Protein AF-W1WH49-F1 (afdb_monomer_lite)

Sequence (85 aa):
YWISLIWLLLKEDSDGKDFLGDFNHDSLQVFHSKGEACLANTVPGDHFQFLRQGYFVTDKDSTQTIIVMNRIVGLRDSWAKAQKK

pLDDT: mean 75.49, std 16.45, range [36.25, 93.12]

Secondary structure (DSSP, 8-state):
-EEEEE--SB-TT--SS-TTTTB-TTSEEEEE----GGGGG--TT-EEEETTTEEEEE-TT--SS--EEEEEEE---SSTTTS--

Structure (mmCIF, N/CA/C/O backbone):
data_AF-W1WH49-F1
#
_entry.id   AF-W1WH49-F1
#
loop_
_atom_site.group_PDB
_atom_site.id
_atom_site.type_symbol
_atom_site.label_atom_id
_atom_site.label_alt_id
_atom_site.label_comp_id
_atom_site.label_asym_id
_atom_site.label_entity_id
_atom_site.label_seq_id
_atom_site.pdbx_PDB_ins_code
_atom_site.Cartn_x
_atom_site.Cartn_y
_atom_site.Cartn_z
_atom_site.occupancy
_atom_site.B_iso_or_equiv
_atom_site.auth_seq_id
_atom_site.auth_comp_id
_atom_site.auth_asym_id
_atom_site.auth_atom_id
_atom_site.pdbx_PDB_model_num
ATOM 1 N N . TYR A 1 1 ? -1.119 -0.544 11.766 1.00 36.25 1 TYR 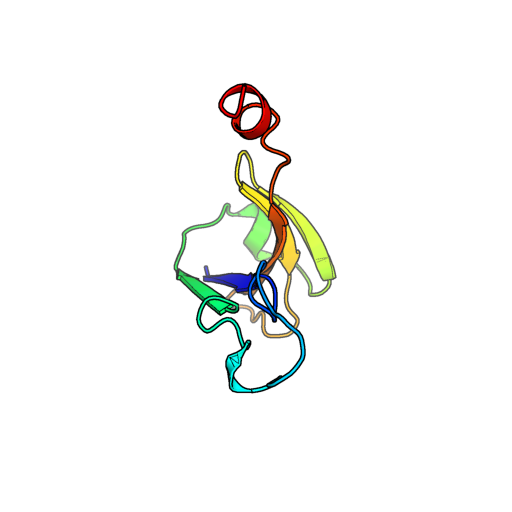A N 1
ATOM 2 C CA . TYR A 1 1 ? -1.172 0.342 10.591 1.00 36.25 1 TYR A CA 1
ATOM 3 C C . TYR A 1 1 ? -0.062 -0.122 9.653 1.00 36.25 1 TYR A C 1
ATOM 5 O O . TYR A 1 1 ? 1.069 -0.252 10.112 1.00 36.25 1 TYR A O 1
ATOM 13 N N . TRP A 1 2 ? -0.391 -0.548 8.431 1.00 36.28 2 TRP A N 1
ATOM 14 C CA . TRP A 1 2 ? 0.506 -1.337 7.575 1.00 36.28 2 TRP A CA 1
ATOM 15 C C . TRP A 1 2 ? 0.448 -0.794 6.142 1.00 36.28 2 TRP A C 1
ATOM 17 O O . TRP A 1 2 ? -0.625 -0.503 5.620 1.00 36.28 2 TRP A O 1
ATOM 27 N N . ILE A 1 3 ? 1.603 -0.584 5.518 1.00 41.19 3 ILE A N 1
ATOM 28 C CA . ILE A 1 3 ? 1.717 -0.019 4.170 1.00 41.19 3 ILE A CA 1
ATOM 29 C C . ILE A 1 3 ? 2.471 -1.044 3.317 1.00 41.19 3 ILE A C 1
ATOM 31 O O . ILE A 1 3 ? 3.601 -1.412 3.626 1.00 41.19 3 ILE A O 1
ATOM 35 N N . SER A 1 4 ? 1.840 -1.519 2.252 1.00 41.78 4 SER A N 1
ATOM 36 C CA . SER A 1 4 ? 2.410 -2.422 1.258 1.00 41.78 4 SER A CA 1
ATOM 37 C C . SER A 1 4 ? 2.838 -1.631 0.015 1.00 41.78 4 SER A C 1
ATOM 39 O O . SER A 1 4 ? 2.138 -0.749 -0.486 1.00 41.78 4 SER A O 1
ATOM 41 N N . LEU A 1 5 ? 4.040 -1.897 -0.479 1.00 47.28 5 LEU A N 1
ATOM 42 C CA . LEU A 1 5 ? 4.667 -1.178 -1.579 1.00 47.28 5 LEU A CA 1
ATOM 43 C C . LEU A 1 5 ? 4.915 -2.169 -2.714 1.00 47.28 5 LEU A C 1
ATOM 45 O O . LEU A 1 5 ? 5.765 -3.040 -2.578 1.00 47.28 5 LEU A O 1
ATOM 49 N N . ILE A 1 6 ? 4.221 -2.031 -3.843 1.00 46.41 6 ILE A N 1
ATOM 50 C CA . ILE A 1 6 ? 4.580 -2.762 -5.065 1.00 46.41 6 ILE A CA 1
ATOM 51 C C . ILE A 1 6 ? 5.418 -1.832 -5.958 1.00 46.41 6 ILE A C 1
ATOM 53 O O . ILE A 1 6 ? 5.083 -0.662 -6.175 1.00 46.41 6 ILE A O 1
ATOM 57 N N . TRP A 1 7 ? 6.560 -2.338 -6.408 1.00 54.62 7 TRP A N 1
ATOM 58 C CA . TRP A 1 7 ? 7.479 -1.769 -7.394 1.00 54.62 7 TRP A CA 1
ATOM 59 C C . TRP A 1 7 ? 7.524 -2.691 -8.627 1.00 54.62 7 TRP A C 1
ATOM 61 O O . TRP A 1 7 ? 7.093 -3.837 -8.557 1.00 54.62 7 TRP A O 1
ATOM 71 N N . LEU A 1 8 ? 7.995 -2.175 -9.771 1.00 60.22 8 LEU A N 1
ATOM 72 C CA . LEU A 1 8 ? 8.019 -2.849 -11.082 1.00 60.22 8 LEU A CA 1
ATOM 73 C C . LEU A 1 8 ? 8.341 -4.355 -11.005 1.00 60.22 8 LEU A C 1
ATOM 75 O O . LEU A 1 8 ? 9.305 -4.740 -10.352 1.00 60.22 8 LEU A O 1
ATOM 79 N N . LEU A 1 9 ? 7.572 -5.176 -11.732 1.00 64.12 9 LEU A N 1
ATOM 80 C CA . LEU A 1 9 ? 7.720 -6.641 -11.783 1.00 64.12 9 LEU A CA 1
ATOM 81 C C . LEU A 1 9 ? 9.025 -7.096 -12.467 1.00 64.12 9 LEU A C 1
ATOM 83 O O . LEU A 1 9 ? 9.550 -8.165 -12.168 1.00 64.12 9 LEU A O 1
ATOM 87 N N . LEU A 1 10 ? 9.544 -6.279 -13.384 1.00 61.78 10 LEU A N 1
ATOM 88 C CA . LEU A 1 10 ? 10.761 -6.544 -14.149 1.00 61.78 10 LEU A CA 1
ATOM 89 C C . LEU A 1 10 ? 11.805 -5.469 -13.850 1.00 61.78 10 LEU A C 1
ATOM 91 O O . LEU A 1 10 ? 11.460 -4.311 -13.598 1.00 61.78 10 LEU A O 1
ATOM 95 N N . LYS A 1 11 ? 13.080 -5.858 -13.885 1.00 66.44 11 LYS A N 1
ATOM 96 C CA . LYS A 1 11 ? 14.210 -4.923 -13.798 1.00 66.44 11 LYS A CA 1
ATOM 97 C C . LYS A 1 11 ? 14.188 -3.955 -14.990 1.00 66.44 11 LYS A C 1
ATOM 99 O O . LYS A 1 11 ? 13.805 -4.345 -16.091 1.00 66.44 11 LYS A O 1
ATOM 104 N N . GLU A 1 12 ? 14.624 -2.709 -14.782 1.00 64.62 12 GLU A N 1
ATOM 105 C CA . GLU A 1 12 ? 14.655 -1.678 -15.841 1.00 64.62 12 GLU A CA 1
ATOM 106 C C . GLU A 1 12 ? 15.543 -2.072 -17.041 1.00 64.62 12 GLU A C 1
ATOM 108 O O . GLU A 1 12 ? 15.262 -1.647 -18.158 1.00 64.62 12 GLU A O 1
ATOM 113 N N . ASP A 1 13 ? 16.536 -2.945 -16.828 1.00 65.56 13 ASP A N 1
ATOM 114 C CA . ASP A 1 13 ? 17.483 -3.428 -17.845 1.00 65.56 13 ASP A CA 1
ATOM 115 C C . ASP A 1 13 ? 17.180 -4.863 -18.343 1.00 65.56 13 ASP A C 1
ATOM 117 O O . ASP A 1 13 ? 18.084 -5.584 -18.767 1.00 65.56 13 ASP A O 1
ATOM 121 N N . SER A 1 14 ? 15.925 -5.321 -18.255 1.00 64.00 14 SER A N 1
ATOM 122 C CA . SER A 1 14 ? 15.522 -6.648 -18.752 1.00 64.00 14 SER A CA 1
ATOM 123 C C . SER A 1 14 ? 15.701 -6.747 -20.274 1.00 64.00 14 SER A C 1
ATOM 125 O O . SER A 1 14 ? 15.131 -5.960 -21.029 1.00 64.00 14 SER A O 1
ATOM 127 N N . ASP A 1 15 ? 16.462 -7.747 -20.732 1.00 65.88 15 ASP A N 1
ATOM 128 C CA . ASP A 1 15 ? 16.685 -8.039 -22.162 1.00 65.88 15 ASP A CA 1
ATOM 129 C C . ASP A 1 15 ? 15.615 -9.011 -22.717 1.00 65.88 15 ASP A C 1
ATOM 131 O O . ASP A 1 15 ? 15.683 -9.458 -23.862 1.00 65.88 15 ASP A O 1
ATOM 135 N N . GLY A 1 16 ? 14.621 -9.387 -21.896 1.00 64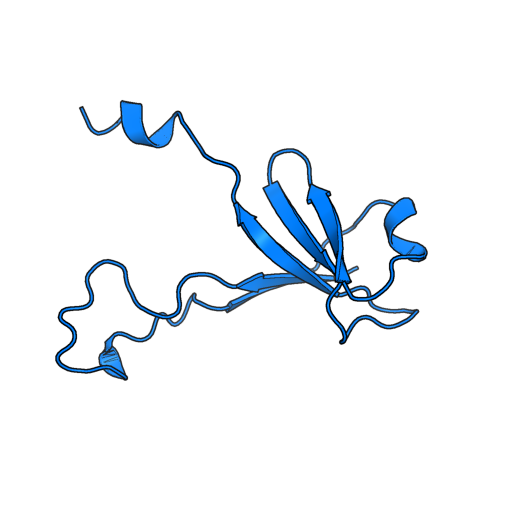.38 16 GLY A N 1
ATOM 136 C CA . GLY A 1 16 ? 13.436 -10.166 -22.284 1.00 64.38 16 GLY A CA 1
ATOM 137 C C . GLY A 1 16 ? 13.698 -11.627 -22.669 1.00 64.38 16 GLY A C 1
ATOM 138 O O . GLY A 1 16 ? 12.769 -12.340 -23.047 1.00 64.38 16 GLY A O 1
ATOM 139 N N . LYS A 1 17 ? 14.952 -12.084 -22.585 1.00 67.38 17 LYS A N 1
ATOM 140 C CA . LYS A 1 17 ? 15.378 -13.443 -22.961 1.00 67.38 17 LYS A CA 1
ATOM 141 C C . LYS A 1 17 ? 15.086 -14.482 -21.882 1.00 67.38 17 LYS A C 1
ATOM 143 O O . LYS A 1 17 ? 14.821 -15.631 -22.220 1.00 67.38 17 LYS A O 1
ATOM 148 N N . ASP A 1 18 ? 15.117 -14.080 -20.612 1.00 72.88 18 ASP A N 1
ATOM 149 C CA . ASP A 1 18 ? 14.779 -14.930 -19.472 1.00 72.88 18 ASP A CA 1
ATOM 150 C C . ASP A 1 18 ? 13.846 -14.183 -18.513 1.00 72.88 18 ASP A C 1
ATOM 152 O O . ASP A 1 18 ? 14.267 -13.417 -17.648 1.00 72.88 18 ASP A O 1
ATOM 156 N N . PHE A 1 19 ? 12.546 -14.422 -18.682 1.00 67.00 19 PHE A N 1
ATOM 157 C CA . PHE A 1 19 ? 11.497 -13.792 -17.884 1.00 67.00 19 PHE A CA 1
ATOM 158 C C . PHE A 1 19 ? 11.619 -14.096 -16.382 1.00 67.00 19 PHE A C 1
ATOM 160 O O . PHE A 1 19 ? 11.281 -13.247 -15.559 1.00 67.00 19 PHE A O 1
ATOM 167 N N . LEU A 1 20 ? 12.099 -15.291 -16.009 1.00 70.19 20 LEU A N 1
ATOM 168 C CA . LEU A 1 20 ? 12.283 -15.644 -14.600 1.00 70.19 20 LEU A CA 1
ATOM 169 C C . LEU A 1 20 ? 13.565 -15.027 -14.022 1.00 70.19 20 LEU A C 1
ATOM 171 O O . LEU A 1 20 ? 13.563 -14.632 -12.858 1.00 70.19 20 LEU A O 1
ATOM 175 N N . GLY A 1 21 ? 14.633 -14.903 -14.817 1.00 69.75 21 GLY A N 1
ATOM 176 C CA . GLY A 1 21 ? 15.882 -14.246 -14.402 1.00 69.75 21 GLY A CA 1
ATOM 177 C C . GLY A 1 21 ? 15.772 -12.719 -14.258 1.00 69.75 21 GLY A C 1
ATOM 178 O O . GLY A 1 21 ? 16.421 -12.103 -13.399 1.00 69.75 21 GLY A O 1
ATOM 179 N N . ASP A 1 22 ? 14.893 -12.109 -15.051 1.00 73.81 22 ASP A N 1
ATOM 180 C CA . ASP A 1 22 ? 14.657 -10.663 -15.068 1.00 73.81 22 ASP A CA 1
ATOM 181 C C . ASP A 1 22 ? 13.637 -10.190 -14.020 1.00 73.81 22 ASP A C 1
ATOM 183 O O . ASP A 1 22 ? 13.365 -8.987 -13.907 1.00 73.81 22 ASP A O 1
ATOM 187 N N . PHE A 1 23 ? 13.113 -11.116 -13.209 1.00 76.81 23 PHE A N 1
ATOM 188 C CA . PHE A 1 23 ? 12.198 -10.796 -12.124 1.00 76.81 23 PHE A CA 1
ATOM 189 C C . PHE A 1 23 ? 12.857 -9.854 -11.113 1.00 76.81 23 PHE A C 1
ATOM 191 O O . PHE A 1 23 ? 13.999 -10.042 -10.670 1.00 76.81 23 PHE A O 1
ATOM 198 N N . ASN A 1 24 ? 12.122 -8.813 -10.739 1.00 79.06 24 ASN A N 1
ATOM 199 C CA . ASN A 1 24 ? 12.567 -7.889 -9.717 1.00 79.06 24 ASN A CA 1
ATOM 200 C C . ASN A 1 24 ? 12.229 -8.450 -8.332 1.00 79.06 24 ASN A C 1
ATOM 202 O O . ASN A 1 24 ? 11.081 -8.422 -7.904 1.00 79.06 24 ASN A O 1
ATOM 206 N N . HIS A 1 25 ? 13.235 -8.924 -7.600 1.00 77.19 25 HIS A N 1
ATOM 207 C CA . HIS A 1 25 ? 13.042 -9.402 -6.228 1.00 77.19 25 HIS A CA 1
ATOM 208 C C . HIS A 1 25 ? 12.585 -8.294 -5.263 1.00 77.19 25 HIS A C 1
ATOM 210 O O . HIS A 1 25 ? 11.961 -8.598 -4.251 1.00 77.19 25 HIS A O 1
ATOM 216 N N . ASP A 1 26 ? 12.827 -7.025 -5.607 1.00 76.81 26 ASP A N 1
ATOM 217 C CA . ASP A 1 26 ? 12.369 -5.853 -4.857 1.00 76.81 26 ASP A CA 1
ATOM 218 C C . ASP A 1 26 ? 11.000 -5.336 -5.337 1.00 76.81 26 ASP A C 1
ATOM 220 O O . ASP A 1 26 ? 10.575 -4.242 -4.955 1.00 76.81 26 ASP A O 1
ATOM 224 N N . SER A 1 27 ? 10.282 -6.101 -6.171 1.00 76.88 27 SER A N 1
ATOM 225 C CA . SER A 1 27 ? 8.958 -5.720 -6.681 1.00 76.88 27 SER A CA 1
ATOM 226 C C . SER A 1 27 ? 7.903 -5.602 -5.584 1.00 76.88 27 SER A C 1
ATOM 228 O O . SER A 1 27 ? 6.849 -5.017 -5.804 1.00 76.88 27 SER A O 1
ATOM 230 N N . LEU A 1 28 ? 8.139 -6.177 -4.407 1.00 83.38 28 LEU A N 1
ATOM 231 C CA . LEU A 1 28 ? 7.257 -6.053 -3.256 1.00 83.38 28 LEU A CA 1
ATOM 232 C C . LEU A 1 28 ? 8.090 -5.746 -2.020 1.00 83.38 28 LEU A C 1
ATOM 234 O O . LEU A 1 28 ? 8.931 -6.537 -1.604 1.00 83.38 28 LEU A O 1
ATOM 238 N N . GLN A 1 29 ? 7.808 -4.610 -1.400 1.00 80.88 29 GLN A N 1
ATOM 239 C CA . GLN A 1 29 ? 8.379 -4.225 -0.122 1.00 80.88 29 GLN A CA 1
ATOM 240 C C . GLN A 1 29 ? 7.239 -3.934 0.849 1.00 80.88 29 GLN A C 1
ATOM 242 O O . GLN A 1 29 ? 6.341 -3.145 0.564 1.00 80.88 29 GLN A O 1
ATOM 247 N N . VAL A 1 30 ? 7.257 -4.579 2.010 1.00 85.69 30 VAL A N 1
ATOM 248 C CA . VAL A 1 30 ? 6.215 -4.414 3.029 1.00 85.69 30 VAL A CA 1
ATOM 249 C C . VAL A 1 30 ? 6.787 -3.607 4.185 1.00 85.69 30 VAL A C 1
ATOM 251 O O . VAL A 1 30 ? 7.818 -3.968 4.750 1.00 85.69 30 VAL A O 1
ATOM 254 N N . PHE A 1 31 ? 6.113 -2.515 4.546 1.00 85.62 31 PHE A N 1
ATOM 255 C CA . PHE A 1 31 ? 6.541 -1.611 5.609 1.00 85.62 31 PHE A CA 1
ATOM 256 C C . PHE A 1 31 ? 5.473 -1.486 6.694 1.00 85.62 31 PHE A C 1
ATOM 258 O O . PHE A 1 31 ? 4.279 -1.324 6.438 1.00 85.62 31 PHE A O 1
ATOM 265 N N . HIS A 1 32 ? 5.905 -1.525 7.953 1.00 84.44 32 HIS A N 1
ATOM 266 C CA . HIS A 1 32 ? 5.018 -1.300 9.093 1.00 84.44 32 HIS A CA 1
ATOM 267 C C . HIS A 1 32 ? 5.191 0.145 9.539 1.00 84.44 32 HIS A C 1
ATOM 269 O O . HIS A 1 32 ? 6.301 0.591 9.828 1.00 84.44 32 HIS A O 1
ATOM 275 N N . SER A 1 33 ? 4.113 0.921 9.535 1.00 84.12 33 SER A N 1
ATOM 276 C CA . SER A 1 33 ? 4.199 2.373 9.701 1.00 84.12 33 SER A CA 1
ATOM 277 C C . SER A 1 33 ? 2.958 2.916 10.379 1.00 84.12 33 SER A C 1
ATOM 279 O O . SER A 1 33 ? 1.870 2.371 10.241 1.00 84.12 33 SER A O 1
ATOM 281 N N . LYS A 1 34 ? 3.105 4.007 11.126 1.00 85.25 34 LYS A N 1
ATOM 282 C CA . LYS A 1 34 ? 1.962 4.678 11.749 1.00 85.25 34 LYS A CA 1
ATOM 283 C C . LYS A 1 34 ? 1.288 5.579 10.717 1.00 85.25 34 LYS A C 1
ATOM 285 O O . LYS A 1 34 ? 1.973 6.306 10.005 1.00 85.25 34 LYS A O 1
ATOM 290 N N . GLY A 1 35 ? -0.036 5.501 10.647 1.00 84.19 35 GLY A N 1
ATOM 291 C CA . GLY A 1 35 ? -0.865 6.370 9.819 1.00 84.19 35 GLY A CA 1
ATOM 292 C C . GLY A 1 35 ? -1.652 7.358 10.672 1.00 84.19 35 GLY A C 1
ATOM 293 O O . GLY A 1 35 ? -1.692 7.242 11.899 1.00 84.19 35 GLY A O 1
ATOM 294 N N . GLU A 1 36 ? -2.280 8.325 10.017 1.00 86.75 36 GLU A N 1
ATOM 295 C CA . GLU A 1 36 ? -3.196 9.252 10.677 1.00 86.75 36 GLU A CA 1
ATOM 296 C C . GLU A 1 36 ? -4.491 8.556 11.114 1.00 86.75 36 GLU A C 1
ATOM 298 O O . GLU A 1 36 ? -4.906 7.548 10.538 1.00 86.75 36 GLU A O 1
ATOM 303 N N . ALA A 1 37 ? -5.168 9.129 12.112 1.00 87.31 37 ALA A N 1
ATOM 304 C CA . ALA A 1 37 ? -6.426 8.592 12.631 1.00 87.31 37 ALA A CA 1
ATOM 305 C C . ALA A 1 37 ? -7.559 8.589 11.589 1.00 87.31 37 ALA A C 1
ATOM 307 O O . ALA A 1 37 ? -8.475 7.778 11.700 1.00 87.31 37 ALA A O 1
ATOM 308 N N . CYS A 1 38 ? -7.497 9.445 10.559 1.00 85.69 38 CYS A N 1
ATOM 309 C CA . CYS A 1 38 ? -8.515 9.482 9.503 1.00 85.69 38 CYS A CA 1
ATOM 310 C C . CYS A 1 38 ? -8.586 8.170 8.708 1.00 85.69 38 CYS A C 1
ATOM 312 O O . CYS A 1 38 ? -9.642 7.827 8.185 1.00 85.69 38 CYS A O 1
ATOM 314 N N . LEU A 1 39 ? -7.490 7.403 8.683 1.00 86.88 39 LEU A N 1
ATOM 315 C CA . LEU A 1 39 ? -7.433 6.127 7.985 1.00 86.88 39 LEU A CA 1
ATOM 316 C C . LEU A 1 39 ? -8.235 5.040 8.709 1.00 86.88 39 LEU A C 1
ATOM 318 O O . LEU A 1 39 ? -8.560 4.039 8.090 1.00 86.88 39 LEU A O 1
ATOM 322 N N . ALA A 1 40 ? -8.593 5.221 9.986 1.00 86.12 40 ALA A N 1
ATOM 323 C CA . ALA A 1 40 ? -9.280 4.205 10.790 1.00 86.12 40 ALA A CA 1
ATOM 324 C C . ALA A 1 40 ? -10.588 3.684 10.166 1.00 86.12 40 ALA A C 1
ATOM 326 O O . ALA A 1 40 ? -10.939 2.528 10.379 1.00 86.12 40 ALA A O 1
ATOM 327 N N . ASN A 1 41 ? -11.282 4.521 9.389 1.00 87.88 41 ASN A N 1
ATOM 328 C CA . ASN A 1 41 ? -12.577 4.200 8.780 1.00 87.88 41 ASN A CA 1
ATOM 329 C C . ASN A 1 41 ? -12.499 4.011 7.258 1.00 87.88 41 ASN A C 1
ATOM 331 O O . ASN A 1 41 ? -13.519 4.101 6.579 1.00 87.88 41 ASN A O 1
ATOM 335 N N . THR A 1 42 ? -11.298 3.809 6.719 1.00 90.19 42 THR A N 1
ATOM 336 C CA . THR A 1 42 ? -11.095 3.627 5.281 1.00 90.19 42 THR A CA 1
ATOM 337 C C . THR A 1 42 ? -11.730 2.331 4.779 1.00 90.19 42 THR A C 1
ATOM 339 O O . THR A 1 42 ? -11.703 1.313 5.477 1.00 90.19 42 THR A O 1
ATOM 342 N N . VAL A 1 43 ? -12.272 2.345 3.560 1.00 91.69 43 VAL A N 1
ATOM 343 C CA . VAL A 1 43 ? -12.809 1.148 2.900 1.00 91.69 43 VAL A CA 1
ATOM 344 C C . VAL A 1 43 ? -11.926 0.712 1.727 1.00 91.69 43 VAL A C 1
ATOM 346 O O . VAL A 1 43 ? -11.240 1.540 1.123 1.00 91.69 43 VAL A O 1
ATOM 349 N N . PRO A 1 44 ? -11.909 -0.588 1.371 1.00 92.81 44 PRO A N 1
ATOM 350 C CA . PRO A 1 44 ? -11.161 -1.060 0.213 1.00 92.81 44 PRO A CA 1
ATOM 351 C C . PRO A 1 44 ? -11.501 -0.278 -1.059 1.00 92.81 44 PRO A C 1
ATOM 353 O O . PRO A 1 44 ? -12.668 -0.153 -1.427 1.00 92.81 44 PRO A O 1
ATOM 356 N N . GLY A 1 45 ? -10.470 0.212 -1.746 1.00 91.31 45 GLY A N 1
ATOM 357 C CA . GLY A 1 45 ? -10.615 1.069 -2.925 1.00 91.31 45 GLY A CA 1
ATOM 358 C C . GLY A 1 45 ? -10.576 2.575 -2.648 1.00 91.31 45 GLY A C 1
ATOM 359 O O . GLY A 1 45 ? -10.525 3.345 -3.606 1.00 91.31 45 GLY A O 1
ATOM 360 N N . ASP A 1 46 ? -10.540 3.015 -1.388 1.00 92.75 46 ASP A N 1
ATOM 361 C CA . ASP A 1 46 ? -10.323 4.429 -1.069 1.00 92.75 46 ASP A CA 1
ATOM 362 C C . ASP A 1 46 ? -8.903 4.868 -1.433 1.00 92.75 46 ASP A C 1
ATOM 364 O O . ASP A 1 46 ? -7.931 4.157 -1.163 1.00 92.75 46 ASP A O 1
ATOM 368 N N . HIS A 1 47 ? -8.793 6.063 -2.019 1.00 92.88 47 HIS A N 1
ATOM 369 C CA . HIS A 1 47 ? -7.544 6.632 -2.521 1.00 92.88 47 HIS A CA 1
ATOM 370 C C . HIS A 1 47 ? -7.053 7.767 -1.621 1.00 92.88 47 HIS A C 1
ATOM 372 O O . HIS A 1 47 ? -7.802 8.692 -1.307 1.00 92.88 47 HIS A O 1
ATOM 378 N N . PHE A 1 48 ? -5.764 7.749 -1.281 1.00 90.62 48 PHE A N 1
ATOM 379 C CA . PHE A 1 48 ? -5.127 8.760 -0.439 1.00 90.62 48 PHE A CA 1
ATOM 380 C C . PHE A 1 48 ? -3.819 9.245 -1.047 1.00 90.62 48 PHE A C 1
ATOM 382 O O . PHE A 1 48 ? -3.063 8.478 -1.640 1.00 90.62 48 PHE A O 1
ATOM 389 N N . GLN A 1 49 ? -3.512 10.523 -0.846 1.00 90.44 49 GLN A N 1
ATOM 390 C CA . GLN A 1 49 ? -2.189 11.065 -1.122 1.00 90.44 49 GLN A CA 1
ATOM 391 C C . GLN A 1 49 ? -1.440 11.235 0.198 1.00 90.44 49 GLN A C 1
ATOM 393 O O . GLN A 1 49 ? -1.763 12.110 0.999 1.00 90.44 49 GLN A O 1
ATOM 398 N N . PHE A 1 50 ? -0.411 10.421 0.418 1.00 89.38 50 PHE A N 1
ATOM 399 C CA . PHE A 1 50 ? 0.490 10.610 1.548 1.00 89.38 50 PHE A CA 1
ATOM 400 C C . PHE A 1 50 ? 1.534 11.665 1.191 1.00 89.38 50 PHE A C 1
ATOM 402 O O . PHE A 1 50 ? 2.244 11.570 0.181 1.00 89.38 50 PHE A O 1
ATOM 409 N N . LEU A 1 51 ? 1.619 12.689 2.038 1.00 87.19 51 LEU A N 1
ATOM 410 C CA . LEU A 1 51 ? 2.519 13.822 1.863 1.00 87.19 51 LEU A CA 1
ATOM 411 C C . LEU A 1 51 ? 3.958 13.345 1.660 1.00 87.19 51 LEU A C 1
ATOM 413 O O . LEU A 1 51 ? 4.498 12.597 2.470 1.00 87.19 51 LEU A O 1
ATOM 417 N N . ARG A 1 52 ? 4.580 13.810 0.57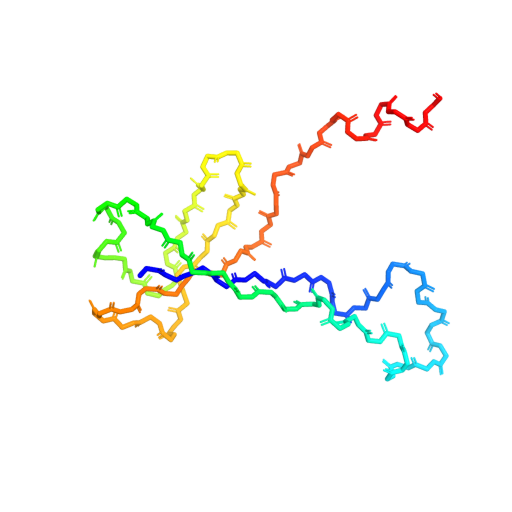0 1.00 86.12 52 ARG A N 1
ATOM 418 C CA . ARG A 1 52 ? 5.959 13.477 0.161 1.00 86.12 52 ARG A CA 1
ATOM 419 C C . ARG A 1 52 ? 6.234 11.994 -0.138 1.00 86.12 52 ARG A C 1
ATOM 421 O O . ARG A 1 52 ? 7.374 11.665 -0.432 1.00 86.12 52 ARG A O 1
ATOM 428 N N . GLN A 1 53 ? 5.229 11.120 -0.105 1.00 86.12 53 GLN A N 1
ATOM 429 C CA . GLN A 1 53 ? 5.401 9.681 -0.337 1.00 86.12 53 GLN A CA 1
ATOM 430 C C . GLN A 1 53 ? 4.819 9.244 -1.684 1.00 86.12 53 GLN A C 1
ATOM 432 O O . GLN A 1 53 ? 5.485 8.573 -2.472 1.00 86.12 53 GLN A O 1
ATOM 437 N N . GLY A 1 54 ? 3.578 9.636 -1.974 1.00 89.00 54 GLY A N 1
ATOM 438 C CA . GLY A 1 54 ? 2.892 9.207 -3.191 1.00 89.00 54 GLY A CA 1
ATOM 439 C C . GLY A 1 54 ? 1.399 9.035 -2.999 1.00 89.00 54 GLY A C 1
ATOM 440 O O . GLY A 1 54 ? 0.821 9.494 -2.013 1.00 89.00 54 GLY A O 1
ATOM 441 N N . TYR A 1 55 ? 0.795 8.354 -3.963 1.00 90.06 55 TYR A N 1
ATOM 442 C CA . TYR A 1 55 ? -0.613 7.986 -3.942 1.00 90.06 55 TYR A CA 1
ATOM 443 C C . TYR A 1 55 ? -0.762 6.526 -3.536 1.00 90.06 55 TYR A C 1
ATOM 445 O O . TYR A 1 55 ? -0.010 5.665 -3.998 1.00 90.06 55 TYR A O 1
ATOM 453 N N . PHE A 1 56 ? -1.738 6.262 -2.680 1.00 91.88 56 PH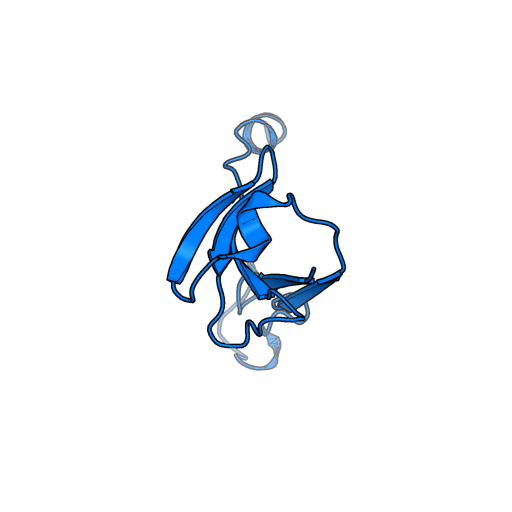E A N 1
ATOM 454 C CA . PHE A 1 56 ? -2.009 4.974 -2.065 1.00 91.88 56 PHE A CA 1
ATOM 455 C C . PHE A 1 56 ? -3.488 4.626 -2.203 1.00 91.88 56 PHE A C 1
ATOM 457 O O . PHE A 1 56 ? -4.334 5.515 -2.289 1.00 91.88 56 PHE A O 1
ATOM 464 N N . VAL A 1 57 ? -3.785 3.331 -2.214 1.00 93.12 57 VAL A N 1
ATOM 465 C CA . VAL A 1 57 ? -5.139 2.781 -2.182 1.00 93.12 57 VAL A CA 1
ATOM 466 C C . VAL A 1 57 ? -5.268 1.809 -1.018 1.00 93.12 57 VAL A C 1
ATOM 468 O O . VAL A 1 57 ? -4.332 1.069 -0.714 1.00 93.12 57 VAL A O 1
ATOM 471 N N . THR A 1 58 ? -6.429 1.799 -0.378 1.00 92.88 58 THR A N 1
ATOM 472 C CA . THR A 1 58 ? -6.747 0.802 0.647 1.00 92.88 58 THR A CA 1
ATOM 473 C C . THR A 1 58 ? -6.941 -0.560 -0.002 1.00 92.88 58 THR A C 1
ATOM 475 O O . THR A 1 58 ? -7.788 -0.718 -0.886 1.00 92.88 58 THR A O 1
ATOM 478 N N . ASP A 1 59 ? -6.170 -1.542 0.449 1.00 91.50 59 ASP A N 1
ATOM 479 C CA . ASP A 1 59 ? -6.252 -2.910 -0.042 1.00 91.50 59 ASP A CA 1
ATOM 480 C C . ASP A 1 59 ? -7.466 -3.654 0.539 1.00 91.50 59 ASP A C 1
ATOM 482 O O . ASP A 1 59 ? -7.955 -3.330 1.625 1.00 91.50 59 ASP A O 1
ATOM 486 N N . LYS A 1 60 ? -7.949 -4.666 -0.186 1.00 90.81 60 LYS A N 1
ATOM 487 C CA . LYS A 1 60 ? -9.070 -5.523 0.228 1.00 90.81 60 LYS A CA 1
ATOM 488 C C . LYS A 1 60 ? -8.736 -6.393 1.436 1.00 90.81 60 LYS A C 1
ATOM 490 O O . LYS A 1 60 ? -9.647 -6.744 2.178 1.00 90.81 60 LYS A O 1
ATOM 495 N N . ASP A 1 61 ? -7.457 -6.672 1.654 1.00 88.75 61 ASP A N 1
ATOM 496 C CA . ASP A 1 61 ? -6.943 -7.399 2.810 1.00 88.75 61 ASP A CA 1
ATOM 497 C C . ASP A 1 61 ? -6.919 -6.524 4.081 1.00 88.75 61 ASP A C 1
ATOM 499 O O . ASP A 1 61 ? -6.539 -6.986 5.160 1.00 88.75 61 ASP A O 1
ATOM 503 N N . SER A 1 62 ? -7.352 -5.257 3.987 1.00 87.12 62 SER A N 1
ATOM 504 C CA . SER A 1 62 ? -7.554 -4.394 5.151 1.00 87.12 62 SER A CA 1
ATOM 505 C C . SER A 1 62 ? -8.672 -4.920 6.051 1.00 87.12 62 SER A C 1
ATOM 507 O O . SER A 1 62 ? -9.794 -5.180 5.623 1.00 87.12 62 SER A O 1
ATOM 509 N N . THR A 1 63 ? -8.378 -5.003 7.344 1.00 86.38 63 THR A N 1
ATOM 510 C CA . THR A 1 63 ? -9.310 -5.392 8.406 1.00 86.38 63 THR A CA 1
ATOM 511 C C . THR A 1 63 ? -9.495 -4.251 9.407 1.00 86.38 63 THR A C 1
ATOM 513 O O . THR A 1 63 ? -8.733 -3.284 9.421 1.00 86.38 63 THR A O 1
ATOM 516 N N . GLN A 1 64 ?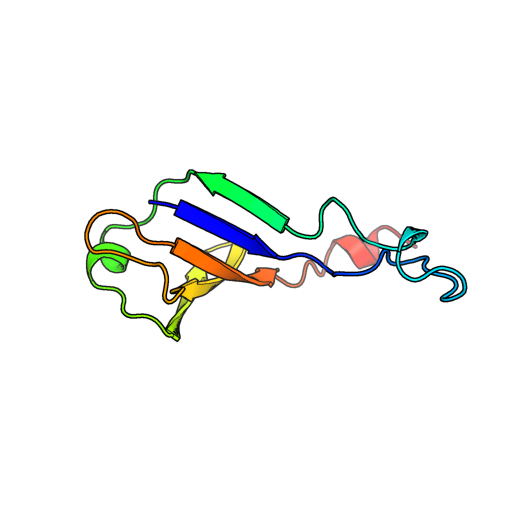 -10.473 -4.382 10.310 1.00 81.44 64 GLN A N 1
ATOM 517 C CA . GLN A 1 64 ? -10.745 -3.384 11.359 1.00 81.44 64 GLN A CA 1
ATOM 518 C C . GLN A 1 64 ? -9.545 -3.125 12.289 1.00 81.44 64 GLN A C 1
ATOM 520 O O . GLN A 1 64 ? -9.455 -2.070 12.909 1.00 81.44 64 GLN A O 1
ATOM 525 N N . THR A 1 65 ? -8.619 -4.080 12.403 1.00 83.31 65 THR A N 1
ATOM 526 C CA . THR A 1 65 ? -7.429 -3.981 13.263 1.00 83.31 65 THR A CA 1
ATOM 527 C C . THR A 1 65 ? -6.158 -3.656 12.475 1.00 83.31 65 THR A C 1
ATOM 529 O O . THR A 1 65 ? -5.207 -3.085 13.020 1.00 83.31 65 THR A O 1
ATOM 532 N N . ILE A 1 66 ? -6.119 -4.010 11.187 1.00 86.19 66 ILE A N 1
ATOM 533 C CA . ILE A 1 66 ? -4.945 -3.919 10.317 1.00 86.19 66 ILE A CA 1
ATOM 534 C C . ILE A 1 66 ? -5.371 -3.281 9.000 1.00 86.19 66 ILE A C 1
ATOM 536 O O . ILE A 1 66 ? -5.927 -3.940 8.132 1.00 86.19 66 ILE A O 1
ATOM 540 N N . ILE A 1 67 ? -5.038 -2.008 8.829 1.00 89.19 67 ILE A N 1
ATOM 541 C CA . ILE A 1 67 ? -5.190 -1.311 7.549 1.00 89.19 67 ILE A CA 1
ATOM 542 C C . ILE A 1 67 ? -3.976 -1.624 6.685 1.00 89.19 67 ILE A C 1
ATOM 544 O O . ILE A 1 67 ? -2.855 -1.430 7.166 1.00 89.19 67 ILE A O 1
ATOM 548 N N . VAL A 1 68 ? -4.215 -2.067 5.450 1.00 90.31 68 VAL A N 1
ATOM 549 C CA . VAL A 1 68 ? -3.207 -2.357 4.428 1.00 90.31 68 VAL A CA 1
ATOM 550 C C . VAL A 1 68 ? -3.353 -1.338 3.298 1.00 90.31 68 VAL A C 1
ATOM 552 O O . VAL A 1 68 ? -4.404 -1.226 2.674 1.00 90.31 68 VAL A O 1
ATOM 555 N N . MET A 1 69 ? -2.297 -0.571 3.042 1.00 89.38 69 MET A N 1
ATOM 556 C CA . MET A 1 69 ? -2.283 0.458 1.997 1.00 89.38 69 MET A CA 1
ATOM 557 C C . MET A 1 69 ? -1.313 0.091 0.887 1.00 89.38 69 MET A C 1
ATOM 559 O O . MET A 1 69 ? -0.120 0.021 1.153 1.00 89.38 69 MET A O 1
ATOM 563 N N . ASN A 1 70 ? -1.788 -0.054 -0.347 1.00 90.38 70 ASN A N 1
ATOM 564 C CA . ASN A 1 70 ? -0.937 -0.299 -1.508 1.00 90.38 70 ASN A CA 1
ATOM 565 C C . ASN A 1 70 ? -0.538 1.020 -2.167 1.00 90.38 70 ASN A C 1
ATOM 567 O O . ASN A 1 70 ? -1.398 1.846 -2.472 1.00 90.38 70 ASN A O 1
ATOM 571 N N . ARG A 1 71 ? 0.750 1.231 -2.447 1.00 88.62 71 ARG A N 1
ATOM 572 C CA . ARG A 1 71 ? 1.171 2.403 -3.234 1.00 88.62 71 ARG A CA 1
ATOM 573 C C . ARG A 1 71 ? 0.840 2.220 -4.713 1.00 88.62 71 ARG A C 1
ATOM 575 O O . ARG A 1 71 ? 1.315 1.283 -5.342 1.00 88.62 71 ARG A O 1
ATOM 582 N N . ILE A 1 72 ? 0.101 3.178 -5.263 1.00 87.75 72 ILE A N 1
ATOM 583 C CA . ILE A 1 72 ? -0.277 3.253 -6.678 1.00 87.75 72 ILE A CA 1
ATOM 584 C C . ILE A 1 72 ? 0.891 3.802 -7.496 1.00 87.75 72 ILE A C 1
ATOM 586 O O . ILE A 1 72 ? 1.339 3.196 -8.462 1.00 87.75 72 ILE A O 1
ATOM 590 N N . VAL A 1 73 ? 1.394 4.974 -7.102 1.00 84.69 73 VAL A N 1
ATOM 591 C CA . VAL A 1 73 ? 2.506 5.644 -7.775 1.00 84.69 73 VAL A CA 1
ATOM 592 C C . VAL A 1 73 ? 3.251 6.525 -6.776 1.00 84.69 73 VAL A C 1
ATOM 594 O O . VAL A 1 73 ? 2.643 7.162 -5.910 1.00 84.69 73 VAL A O 1
ATOM 597 N N . GLY A 1 74 ? 4.581 6.543 -6.876 1.00 81.56 74 GLY A N 1
ATOM 598 C CA . GLY A 1 74 ? 5.410 7.495 -6.138 1.00 81.56 74 GLY A CA 1
ATOM 599 C C . GLY A 1 74 ? 5.181 8.927 -6.622 1.00 81.56 74 GLY A C 1
ATOM 600 O O . GLY A 1 74 ? 4.636 9.160 -7.704 1.00 81.56 74 GLY A O 1
ATOM 601 N N . LEU A 1 75 ? 5.598 9.915 -5.832 1.00 81.00 75 LEU A N 1
ATOM 602 C CA . LEU A 1 75 ? 5.609 11.286 -6.334 1.00 81.00 75 LEU A CA 1
ATOM 603 C C . LEU A 1 75 ? 6.635 11.428 -7.457 1.00 81.00 75 LEU A C 1
ATOM 605 O O . LEU A 1 75 ? 7.697 10.807 -7.452 1.00 81.00 75 LEU A O 1
ATOM 609 N N . ARG A 1 76 ? 6.307 12.271 -8.435 1.00 69.62 76 ARG A N 1
ATOM 610 C CA . ARG A 1 76 ? 7.237 12.622 -9.501 1.00 69.62 76 ARG A CA 1
ATOM 611 C C . ARG A 1 76 ? 8.340 13.491 -8.908 1.00 69.62 76 ARG A C 1
ATOM 613 O O . ARG A 1 76 ? 8.159 14.696 -8.764 1.00 69.62 76 ARG A O 1
ATOM 620 N N . ASP A 1 77 ? 9.482 12.887 -8.617 1.00 61.38 77 ASP A N 1
ATOM 621 C CA . ASP A 1 77 ? 10.693 13.634 -8.306 1.00 61.38 77 ASP A CA 1
ATOM 622 C C . ASP A 1 77 ? 11.223 14.295 -9.585 1.00 61.38 77 ASP A C 1
ATOM 624 O O . ASP A 1 77 ? 11.878 13.686 -10.433 1.00 61.38 77 ASP A O 1
ATOM 628 N N . SER A 1 78 ? 10.896 15.573 -9.763 1.00 54.34 78 SER A N 1
ATOM 629 C CA . SER A 1 78 ? 11.415 16.415 -10.848 1.00 54.34 78 SER A CA 1
ATOM 630 C C . SER A 1 78 ? 12.900 16.760 -10.674 1.00 54.34 78 SER A C 1
ATOM 632 O O . SER A 1 78 ? 13.529 17.201 -11.634 1.00 54.34 78 SER A O 1
ATOM 634 N N . TRP A 1 79 ? 13.479 16.507 -9.497 1.00 51.59 79 TRP A N 1
ATOM 635 C CA . TRP A 1 79 ? 14.872 16.825 -9.176 1.00 51.59 79 TRP A CA 1
ATOM 636 C C . TRP A 1 79 ? 15.879 15.755 -9.622 1.00 51.59 79 TRP A C 1
ATOM 638 O O . TRP A 1 79 ? 16.984 16.100 -10.032 1.00 51.59 79 TRP A O 1
ATOM 648 N N . ALA A 1 80 ? 15.497 14.475 -9.667 1.00 51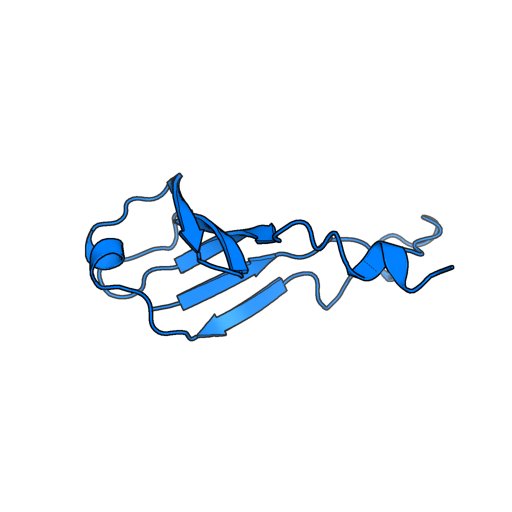.28 80 ALA A N 1
ATOM 649 C CA . ALA A 1 80 ? 16.407 13.394 -10.073 1.00 51.28 80 ALA A CA 1
ATOM 650 C C . ALA A 1 80 ? 16.823 13.463 -11.559 1.00 51.28 80 ALA A C 1
ATOM 652 O O . ALA A 1 80 ? 17.889 12.983 -11.940 1.00 51.28 80 ALA A O 1
ATOM 653 N N . LYS A 1 81 ? 16.014 14.103 -12.417 1.00 48.69 81 LYS A N 1
ATOM 654 C CA . LYS A 1 81 ? 16.344 14.295 -13.843 1.00 48.69 81 LYS A CA 1
ATOM 655 C C . LYS A 1 81 ? 17.341 15.430 -14.091 1.00 48.69 81 LYS A C 1
ATOM 657 O O . LYS A 1 81 ? 17.970 15.440 -15.144 1.00 48.69 81 LYS A O 1
ATOM 662 N N . ALA A 1 82 ? 17.504 16.359 -13.147 1.00 49.25 82 ALA A N 1
ATOM 663 C CA . ALA A 1 82 ? 18.420 17.491 -13.293 1.00 49.25 82 ALA A CA 1
ATOM 664 C C . ALA A 1 82 ? 19.883 17.133 -12.974 1.00 49.25 82 ALA A C 1
ATOM 666 O O . ALA A 1 82 ? 20.780 17.864 -13.377 1.00 49.25 82 ALA A O 1
ATOM 667 N N . GLN A 1 83 ? 20.130 16.007 -12.297 1.00 49.53 83 GLN A N 1
ATOM 668 C CA . GLN A 1 83 ? 21.472 15.579 -11.880 1.00 49.53 83 GLN A CA 1
ATOM 669 C C . GLN A 1 83 ? 22.167 14.626 -12.870 1.00 49.53 83 GLN A C 1
ATOM 671 O O . GLN A 1 83 ? 23.329 14.287 -12.678 1.00 49.53 83 GLN A O 1
ATOM 676 N N . LYS A 1 84 ? 21.471 14.199 -13.935 1.00 42.78 84 LYS A N 1
ATOM 677 C CA . LYS A 1 84 ? 22.023 13.388 -15.040 1.00 42.78 84 LYS A CA 1
ATOM 678 C C . LYS A 1 84 ? 22.500 14.237 -16.235 1.00 42.78 84 LYS A C 1
ATOM 680 O O . LYS A 1 84 ? 22.538 13.730 -17.354 1.00 42.78 84 LYS A O 1
ATOM 685 N N . LYS A 1 85 ? 22.819 15.518 -16.030 1.00 38.25 85 LYS A N 1
ATOM 686 C CA . LYS A 1 85 ? 23.374 16.387 -17.076 1.00 38.25 85 LYS A CA 1
ATOM 687 C C . LYS A 1 85 ? 24.782 16.835 -16.733 1.00 38.25 85 LYS A C 1
ATOM 689 O O . LYS A 1 85 ? 24.996 17.177 -15.552 1.00 38.25 85 LYS A O 1
#

Radius of gyration: 15.8 Å; chains: 1; bounding box: 36×33×36 Å

Organism: NCBI:txid408170

Foldseek 3Di:
DWEKEADDQFDPPDPVPDSVVRGDPVRIDIDDDDDDPVCLPDDFQDWDQDPQFAIWGFHPPQDNVRTYIYHPDGDPPPPVVVVVD

InterPro domains:
  IPR011035 Large ribosomal subunit protein bL25/Gln-tRNA synthetase, anti-codon-binding domain superfamily [SSF50715] (13-78)
  IPR020056 Large ribosomal subunit protein bL25/Gln-tRNA synthetase, N-terminal [G3DSA:2.40.240.10] (8-79)
  IPR049437 tRNA synthetases class I (E and Q), anti-codon binding domain [PF20974] (10-59)